Protein AF-A0A132NEX1-F1 (afdb_monomer)

pLDDT: mean 79.62, std 18.4, range [39.19, 95.0]

Secondary structure (DSSP, 8-state):
----HHHHHHHHSSPEEE-TTS-EEEPPHHHHHHTTPPP-HHHHHHHHTT-----TT--------S---S----

Radius of gyration: 23.98 Å; Cα contacts (8 Å, |Δi|>4): 42; chains: 1; bounding box: 42×60×60 Å

Solvent-accessible surface area (backbone atoms only — not comparable to full-atom values): 5024 Å² total; per-residue (Å²): 131,92,75,50,66,66,33,56,55,34,66,69,66,62,52,79,48,71,45,97,89,71,45,81,36,74,56,50,64,68,59,38,46,77,72,73,38,77,71,42,62,63,30,52,52,59,58,53,72,72,59,82,74,79,75,91,68,76,72,72,75,84,72,80,72,89,72,86,69,84,88,81,82,129

Organism: NCBI:txid1469144

Mean predicted aligned error: 12.48 Å

Nearest PDB structures (foldseek):
  8dkr-assembly2_A  TM=8.297E-01  e=7.749E-03  Pseudomonas phage vB_PaeM_E217
  5c10-assembly1_A  TM=8.895E-01  e=4.569E-02  Lederbergvirus Sf6
  6zhh-assembly3_C  TM=3.432E-01  e=3.365E+00  Listeria monocytogenes
  6xh7-assembly1_F  TM=2.756E-01  e=7.631E+00  Escherichia coli

Foldseek 3Di:
DPPCPLLVVLVPQWDWDADPVGDIDTHDQVRCVVVVHHGSVVVVVVVCVPDDDDPPDPPPPPPPDPDPDDDDDD

Structure (mmCIF, N/CA/C/O backbone):
data_AF-A0A132NEX1-F1
#
_entry.id   AF-A0A132NEX1-F1
#
loop_
_atom_site.group_PDB
_atom_site.id
_atom_site.type_symbol
_atom_site.label_atom_id
_atom_site.label_alt_id
_atom_site.label_comp_id
_atom_site.label_asym_id
_atom_site.label_entity_id
_atom_site.label_seq_id
_atom_site.pdbx_PDB_ins_code
_atom_site.Cartn_x
_atom_site.Cartn_y
_atom_site.Cartn_z
_atom_site.occupancy
_atom_site.B_iso_or_equiv
_atom_site.auth_seq_id
_atom_site.auth_comp_id
_atom_site.auth_asym_id
_atom_site.auth_atom_id
_atom_site.pdbx_PDB_model_num
ATOM 1 N N . MET A 1 1 ? 7.108 -2.158 -23.723 1.00 45.56 1 MET A N 1
ATOM 2 C CA . MET A 1 1 ? 7.318 -1.751 -22.318 1.00 45.56 1 MET A CA 1
ATOM 3 C C . MET A 1 1 ? 6.428 -2.633 -21.436 1.00 45.56 1 MET A C 1
ATOM 5 O O . MET A 1 1 ? 5.248 -2.353 -21.282 1.00 45.56 1 MET A O 1
ATOM 9 N N . ARG A 1 2 ? 6.949 -3.777 -20.959 1.00 55.84 2 ARG A N 1
ATOM 10 C CA . ARG A 1 2 ? 6.270 -4.693 -20.015 1.00 55.84 2 ARG A CA 1
ATOM 11 C C . ARG A 1 2 ? 6.284 -4.051 -18.617 1.00 55.84 2 ARG A C 1
ATOM 13 O O . ARG A 1 2 ? 6.970 -4.532 -17.725 1.00 55.84 2 ARG A O 1
ATOM 20 N N . VAL A 1 3 ? 5.669 -2.876 -18.481 1.00 64.56 3 VAL A N 1
ATOM 21 C CA . VAL A 1 3 ? 5.801 -2.026 -17.289 1.00 64.56 3 VAL A CA 1
ATOM 22 C C . VAL A 1 3 ? 4.931 -2.611 -16.184 1.00 64.56 3 VAL A C 1
ATOM 24 O O . VAL A 1 3 ? 3.725 -2.414 -16.151 1.00 64.56 3 VAL A O 1
ATOM 27 N N . ASP A 1 4 ? 5.561 -3.437 -15.359 1.00 81.06 4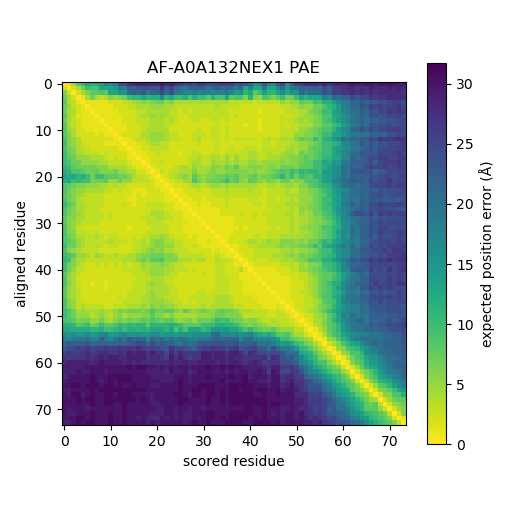 ASP A N 1
ATOM 28 C CA . ASP A 1 4 ? 5.137 -3.853 -14.024 1.00 81.06 4 ASP A CA 1
ATOM 29 C C . ASP A 1 4 ? 3.648 -4.237 -13.852 1.00 81.06 4 ASP A C 1
ATOM 31 O O . ASP A 1 4 ? 2.859 -3.573 -13.176 1.00 81.06 4 ASP A O 1
ATOM 35 N N . HIS A 1 5 ? 3.260 -5.370 -14.453 1.00 88.50 5 HIS A N 1
ATOM 36 C CA . HIS A 1 5 ? 1.918 -5.951 -14.302 1.00 88.50 5 HIS A CA 1
ATOM 37 C C . HIS A 1 5 ? 1.543 -6.192 -12.829 1.00 88.50 5 HIS A C 1
ATOM 39 O O . HIS A 1 5 ? 0.384 -6.034 -12.449 1.00 88.50 5 HIS A O 1
ATOM 45 N N . GLN A 1 6 ? 2.518 -6.556 -11.992 1.00 88.50 6 GLN A N 1
ATOM 46 C CA . GLN A 1 6 ? 2.298 -6.765 -10.562 1.00 88.50 6 GLN A CA 1
ATOM 47 C C . GLN A 1 6 ? 1.921 -5.459 -9.862 1.00 88.50 6 GLN A C 1
ATOM 49 O O . GLN A 1 6 ? 0.947 -5.443 -9.113 1.00 88.50 6 GLN A O 1
ATOM 54 N N . CYS A 1 7 ? 2.621 -4.360 -10.161 1.00 90.50 7 CYS A N 1
ATOM 55 C CA . CYS A 1 7 ? 2.265 -3.036 -9.654 1.00 90.50 7 CYS A CA 1
ATOM 56 C C . CYS A 1 7 ? 0.832 -2.641 -10.053 1.00 90.50 7 CYS A C 1
ATOM 58 O O . CYS A 1 7 ? 0.047 -2.234 -9.201 1.00 90.50 7 CYS A O 1
ATOM 60 N N . LYS A 1 8 ? 0.442 -2.862 -11.318 1.00 91.44 8 LYS A N 1
ATOM 61 C CA . LYS A 1 8 ? -0.927 -2.584 -11.789 1.00 91.44 8 LYS A CA 1
ATOM 62 C C . LYS A 1 8 ? -1.991 -3.341 -10.986 1.00 91.44 8 LYS A C 1
ATOM 64 O O . LYS A 1 8 ? -2.975 -2.738 -10.572 1.00 91.44 8 LYS A O 1
ATOM 69 N N . VAL A 1 9 ? -1.799 -4.643 -10.767 1.00 91.56 9 VAL A N 1
ATOM 70 C CA . VAL A 1 9 ? -2.736 -5.464 -9.979 1.00 91.56 9 VAL A CA 1
ATOM 71 C C . VAL A 1 9 ? -2.790 -4.986 -8.526 1.00 91.56 9 VAL A C 1
ATOM 73 O O . VAL A 1 9 ? -3.865 -4.879 -7.943 1.00 91.56 9 VAL A O 1
ATOM 76 N N . GLN A 1 10 ? -1.640 -4.656 -7.940 1.00 92.62 10 GLN A N 1
ATOM 77 C CA . GLN A 1 10 ? -1.574 -4.180 -6.561 1.00 92.62 10 GLN A CA 1
ATOM 78 C C . GLN A 1 10 ? -2.227 -2.808 -6.369 1.00 92.62 10 GLN A C 1
ATOM 80 O O . GLN A 1 10 ? -2.822 -2.589 -5.322 1.00 92.62 10 GLN A O 1
ATOM 85 N N . LEU A 1 11 ? -2.187 -1.920 -7.367 1.00 91.88 11 LEU A N 1
ATOM 86 C CA . LEU A 1 11 ? -2.875 -0.624 -7.326 1.00 91.88 11 LEU A CA 1
ATOM 87 C C . LEU A 1 11 ? -4.407 -0.753 -7.339 1.00 91.88 11 LEU A C 1
ATOM 89 O O . LEU A 1 11 ? -5.087 0.119 -6.810 1.00 91.88 11 LEU A O 1
ATOM 93 N N . SER A 1 12 ? -4.960 -1.825 -7.917 1.00 92.06 12 SER A N 1
ATOM 94 C CA . SER A 1 12 ? -6.415 -2.045 -7.978 1.00 92.06 12 SER A CA 1
ATOM 95 C C . SER A 1 12 ? -7.013 -2.763 -6.763 1.00 92.06 12 SER A C 1
ATOM 97 O O . SER A 1 12 ? -8.231 -2.835 -6.641 1.00 92.06 12 SER A O 1
ATOM 99 N N . ASN A 1 13 ? -6.181 -3.334 -5.891 1.00 91.56 13 ASN A N 1
ATOM 100 C CA . ASN A 1 13 ? -6.635 -4.195 -4.795 1.00 91.56 13 ASN A CA 1
ATOM 101 C C . ASN A 1 13 ? -7.142 -3.463 -3.529 1.00 91.56 13 ASN A C 1
ATOM 103 O O . ASN A 1 13 ? -8.085 -3.978 -2.916 1.00 91.56 13 ASN A O 1
ATOM 107 N N . PRO A 1 14 ? -6.542 -2.337 -3.085 1.00 93.50 14 PRO A N 1
ATOM 108 C CA . PRO A 1 14 ? -6.983 -1.626 -1.889 1.00 93.50 14 PRO A CA 1
ATOM 109 C C . PRO A 1 14 ? -8.390 -1.060 -2.058 1.00 93.50 14 PRO A C 1
ATOM 111 O O . PRO A 1 14 ? -8.701 -0.424 -3.065 1.00 93.50 14 PRO A O 1
ATOM 114 N N . GLN A 1 15 ? -9.239 -1.257 -1.054 1.00 93.94 15 GLN A N 1
ATOM 115 C CA . GLN A 1 15 ? -10.545 -0.606 -1.017 1.00 93.94 15 GLN A CA 1
ATOM 116 C C . GLN A 1 15 ? -10.432 0.834 -0.508 1.00 93.94 15 GLN A C 1
ATOM 118 O O . GLN A 1 15 ? -9.563 1.170 0.297 1.00 93.94 15 GLN A O 1
ATOM 123 N N . LEU A 1 16 ? -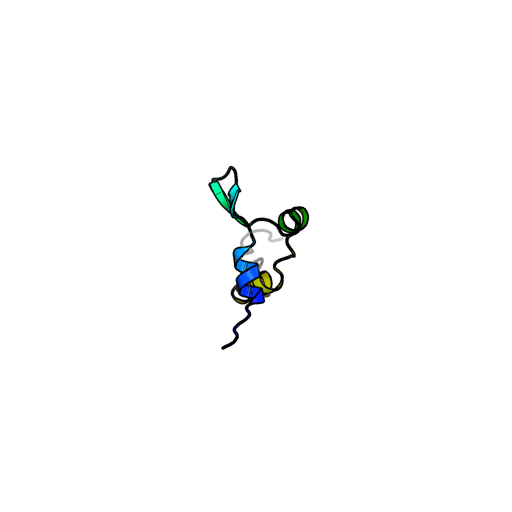11.334 1.692 -0.979 1.00 93.88 16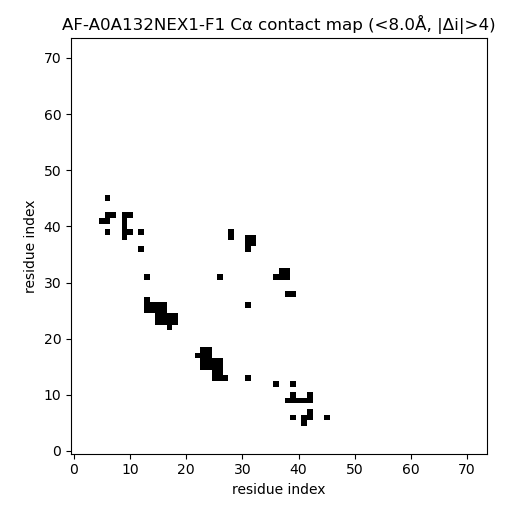 LEU A N 1
ATOM 124 C CA . LEU A 1 16 ? -11.487 3.044 -0.459 1.00 93.88 16 LEU A CA 1
ATOM 125 C C . LEU A 1 16 ? -12.623 3.051 0.560 1.00 93.88 16 LEU A C 1
ATOM 127 O O . LEU A 1 16 ? -13.708 2.533 0.299 1.00 93.88 16 LEU A O 1
ATOM 131 N N . GLY A 1 17 ? -12.356 3.634 1.720 1.00 92.12 17 GLY A N 1
ATOM 132 C CA . GLY A 1 17 ? -13.346 3.911 2.748 1.00 92.12 17 GLY A CA 1
ATOM 133 C C . GLY A 1 17 ? -13.418 5.402 3.039 1.00 92.12 17 GLY A C 1
ATOM 134 O O . GLY A 1 17 ? -12.656 6.199 2.493 1.00 92.12 17 GLY A O 1
ATOM 135 N N . ASN A 1 18 ? -14.309 5.767 3.952 1.00 94.19 18 ASN A N 1
ATOM 136 C CA . ASN A 1 18 ? -14.451 7.135 4.427 1.00 94.19 18 ASN A CA 1
ATOM 137 C C . ASN A 1 18 ? -14.249 7.154 5.942 1.00 94.19 18 ASN A C 1
ATOM 139 O O . ASN A 1 18 ? -14.733 6.268 6.646 1.00 94.19 18 ASN A O 1
ATOM 143 N N . ASN A 1 19 ? -13.554 8.165 6.449 1.00 92.19 19 ASN A N 1
ATOM 144 C CA . ASN A 1 19 ? -13.505 8.446 7.880 1.00 92.19 19 ASN A CA 1
ATOM 145 C C . ASN A 1 19 ? -14.710 9.313 8.288 1.00 92.19 19 ASN A C 1
ATOM 147 O O . ASN A 1 19 ? -15.262 10.042 7.467 1.00 92.19 19 ASN A O 1
ATOM 151 N N . THR A 1 20 ? -15.073 9.303 9.569 1.00 92.00 20 THR A N 1
ATOM 152 C CA . THR A 1 20 ? -16.125 10.137 10.175 1.00 92.00 20 THR A CA 1
ATOM 153 C C . THR A 1 20 ? -15.906 11.635 9.933 1.00 92.00 20 THR A C 1
ATOM 155 O O . THR A 1 20 ? -16.861 12.397 9.851 1.00 92.00 20 THR A O 1
ATOM 158 N N . THR A 1 21 ? -14.656 12.069 9.758 1.00 93.06 21 THR A N 1
ATOM 159 C CA . THR A 1 21 ? -14.298 13.456 9.403 1.00 93.06 21 THR A CA 1
ATOM 160 C C . THR A 1 21 ? -14.514 13.781 7.912 1.00 93.06 21 THR A C 1
ATOM 162 O O . THR A 1 21 ? -14.259 14.900 7.485 1.00 93.06 21 THR A O 1
ATOM 165 N N . GLY A 1 22 ? -14.975 12.822 7.102 1.00 92.44 22 GLY A N 1
ATOM 166 C CA . GLY A 1 22 ? -15.289 13.008 5.680 1.00 92.44 22 GLY A CA 1
ATOM 167 C C . GLY A 1 22 ? -14.116 12.799 4.717 1.00 92.44 22 GLY A C 1
ATOM 168 O O . GLY A 1 22 ? -14.264 13.026 3.521 1.00 92.44 22 GLY A O 1
ATOM 169 N N . TYR A 1 23 ? -12.954 12.357 5.204 1.00 94.81 23 TYR A N 1
ATOM 170 C CA . TYR A 1 23 ? -11.805 12.057 4.347 1.00 94.81 23 TYR A CA 1
ATOM 171 C C . TYR A 1 23 ? -11.906 10.667 3.726 1.00 94.81 23 TYR A C 1
ATOM 173 O O . TYR A 1 23 ? -12.287 9.712 4.406 1.00 94.81 23 TYR A O 1
ATOM 181 N N . VAL A 1 24 ? -11.488 10.551 2.463 1.00 95.00 24 VAL A N 1
ATOM 182 C CA . VAL A 1 24 ? -11.262 9.256 1.815 1.00 95.00 24 VAL A CA 1
ATOM 183 C C . VAL A 1 24 ? -10.010 8.629 2.416 1.00 95.00 24 VAL A C 1
ATOM 185 O O . VAL A 1 24 ? -8.950 9.253 2.469 1.00 95.00 24 VAL A O 1
ATOM 188 N N . VAL A 1 25 ? -10.139 7.392 2.874 1.00 94.19 25 VAL A N 1
ATOM 189 C CA . VAL A 1 25 ? -9.063 6.614 3.480 1.00 94.19 25 VAL A CA 1
ATOM 190 C C . VAL A 1 25 ? -8.816 5.385 2.623 1.00 94.19 25 VAL A C 1
ATOM 192 O O . VAL A 1 25 ? -9.741 4.639 2.302 1.00 94.19 25 VAL A O 1
ATOM 195 N N . VAL A 1 26 ? -7.555 5.175 2.258 1.00 92.94 26 VAL A N 1
ATOM 196 C CA . VAL A 1 26 ? -7.119 3.945 1.596 1.00 92.94 26 VAL A CA 1
ATOM 197 C C . VAL A 1 26 ? -7.021 2.836 2.640 1.00 92.94 26 VAL A C 1
ATOM 199 O O . VAL A 1 26 ? -6.515 3.053 3.742 1.00 92.94 26 VAL A O 1
ATOM 202 N N . GLU A 1 27 ? -7.519 1.652 2.299 1.00 93.88 27 GLU A N 1
ATOM 203 C CA . GLU A 1 27 ? -7.446 0.465 3.144 1.00 93.88 27 GLU A CA 1
ATOM 204 C C . GLU A 1 27 ? -6.018 0.177 3.643 1.00 93.88 27 GLU A C 1
ATOM 206 O O . GLU A 1 27 ? -5.041 0.280 2.902 1.00 93.88 27 GLU A O 1
ATOM 211 N N . SER A 1 28 ? -5.895 -0.226 4.912 1.00 93.31 28 SER A N 1
ATOM 212 C CA . SER A 1 28 ? -4.601 -0.558 5.509 1.00 93.31 28 SER A CA 1
ATOM 213 C C . SER A 1 28 ? -4.090 -1.935 5.075 1.00 93.31 28 SER A C 1
ATOM 215 O O . SER A 1 28 ? -4.858 -2.880 4.877 1.00 93.31 28 SER A O 1
ATOM 217 N N . LYS A 1 29 ? -2.763 -2.097 5.040 1.00 92.12 29 LYS A N 1
ATOM 218 C CA . LYS A 1 29 ? -2.092 -3.376 4.744 1.00 92.12 29 LYS A CA 1
ATOM 219 C C . LYS A 1 29 ? -2.542 -4.518 5.663 1.00 92.12 29 LYS A C 1
ATOM 221 O O . LYS A 1 29 ? -2.672 -5.660 5.224 1.00 92.12 29 LYS A O 1
ATOM 226 N N . GLU A 1 30 ? -2.824 -4.218 6.929 1.00 93.56 30 GLU A N 1
ATOM 227 C CA . GLU A 1 30 ? -3.362 -5.200 7.876 1.00 93.56 30 GLU A CA 1
ATOM 228 C C . GLU A 1 30 ? -4.779 -5.652 7.508 1.00 93.56 30 GLU A C 1
ATOM 230 O O . GLU A 1 30 ? -5.070 -6.847 7.572 1.00 93.56 30 GLU A O 1
ATOM 235 N N . SER A 1 31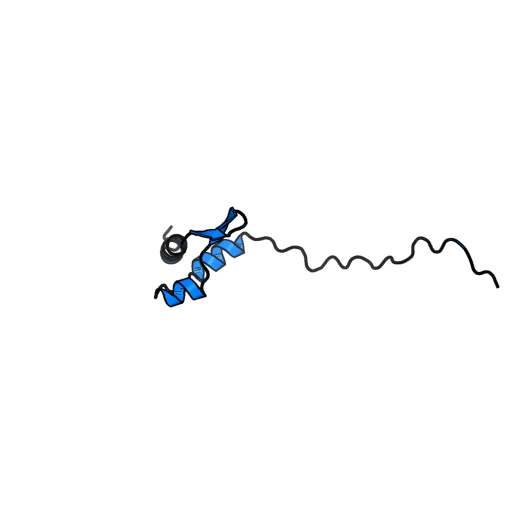 ? -5.651 -4.723 7.100 1.00 93.12 31 SER A N 1
ATOM 236 C CA . SER A 1 31 ? -7.006 -5.041 6.629 1.00 93.12 31 SER A CA 1
ATOM 237 C C . SER A 1 31 ? -6.965 -5.895 5.363 1.00 93.12 31 SER A C 1
ATOM 239 O O . SER A 1 31 ? -7.629 -6.931 5.291 1.00 93.12 31 SER A O 1
ATOM 241 N N . MET A 1 32 ? -6.097 -5.539 4.412 1.00 93.81 32 MET A N 1
ATOM 242 C CA . MET A 1 32 ? -5.889 -6.323 3.192 1.00 93.81 32 MET A CA 1
ATOM 243 C C . MET A 1 32 ? -5.462 -7.759 3.515 1.00 93.81 32 MET A C 1
ATOM 245 O O . MET A 1 32 ? -6.045 -8.715 3.000 1.00 93.81 32 MET A O 1
ATOM 249 N N . LYS A 1 33 ? -4.510 -7.926 4.444 1.00 93.75 33 LYS A N 1
ATOM 250 C CA . LYS A 1 33 ? -4.049 -9.249 4.886 1.00 93.75 33 LYS A CA 1
ATOM 251 C C . LYS A 1 33 ? -5.169 -10.060 5.540 1.00 93.75 33 LYS A C 1
ATOM 253 O O . LYS A 1 33 ? -5.283 -11.252 5.265 1.00 93.75 33 LYS A O 1
ATOM 258 N N . LYS A 1 34 ? -6.020 -9.434 6.363 1.00 94.75 34 LYS A N 1
ATOM 259 C CA . LYS A 1 34 ? -7.195 -10.093 6.971 1.00 94.75 34 LYS A CA 1
ATOM 260 C C . LYS A 1 34 ? -8.186 -10.606 5.920 1.00 94.75 34 LYS A C 1
ATOM 262 O O . LYS A 1 34 ? -8.842 -11.613 6.156 1.00 94.75 34 LYS A O 1
ATOM 267 N N . ARG A 1 35 ? -8.256 -9.961 4.752 1.00 94.25 35 ARG A N 1
ATOM 268 C CA . ARG A 1 35 ? -9.069 -10.389 3.601 1.00 94.25 35 ARG A CA 1
ATOM 269 C C . ARG A 1 35 ? -8.389 -11.425 2.696 1.00 94.25 35 ARG A C 1
ATOM 271 O O . ARG A 1 35 ? -8.966 -11.805 1.684 1.00 94.25 35 ARG A O 1
ATOM 278 N N . GLY A 1 36 ? -7.172 -11.865 3.022 1.00 92.50 36 GLY A N 1
ATOM 279 C CA . GLY A 1 36 ? -6.401 -12.791 2.187 1.00 92.50 36 GLY A CA 1
ATOM 280 C C . GLY A 1 36 ? -5.747 -12.136 0.968 1.00 92.50 36 GLY A C 1
ATOM 281 O O . GLY A 1 36 ? -5.263 -12.835 0.081 1.00 92.50 36 GLY A O 1
ATOM 282 N N . VAL A 1 37 ? -5.709 -10.802 0.913 1.00 91.56 37 VAL A N 1
ATOM 283 C CA . VAL A 1 37 ? -5.026 -10.056 -0.145 1.00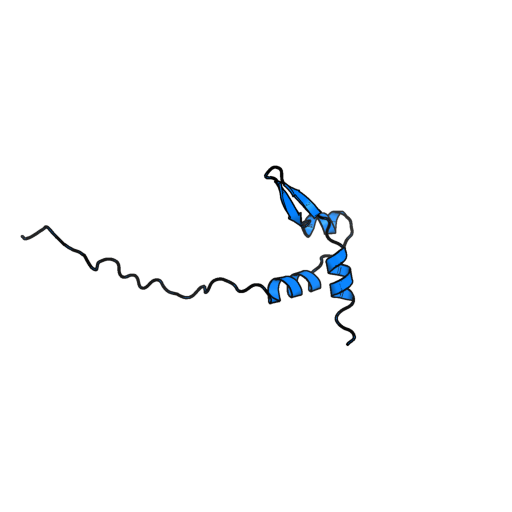 91.56 37 VAL A CA 1
ATOM 284 C C . VAL A 1 37 ? -3.581 -9.809 0.285 1.00 91.56 37 VAL A C 1
ATOM 286 O O . VAL A 1 37 ? -3.318 -9.306 1.378 1.00 91.56 37 VAL A O 1
ATOM 289 N N . SER A 1 38 ? -2.630 -10.174 -0.576 1.00 88.06 38 SER A N 1
ATOM 290 C CA . SER A 1 38 ? -1.207 -9.911 -0.346 1.00 88.06 38 SER A CA 1
ATOM 291 C C . SER A 1 38 ? -0.933 -8.411 -0.238 1.00 88.06 38 SER A C 1
ATOM 293 O O . SER A 1 38 ? -1.578 -7.611 -0.919 1.00 88.06 38 SER A O 1
ATOM 295 N N . SER A 1 39 ? 0.071 -8.035 0.553 1.00 86.25 39 SER A N 1
ATOM 296 C CA . SER A 1 39 ? 0.469 -6.637 0.686 1.00 86.25 39 SER A CA 1
ATOM 297 C C . SER A 1 39 ? 0.890 -6.012 -0.651 1.00 86.25 39 SER A C 1
ATOM 299 O O . SER A 1 39 ? 1.574 -6.664 -1.445 1.00 86.25 39 SER A O 1
ATOM 301 N N . PRO A 1 40 ? 0.504 -4.754 -0.921 1.00 92.62 40 PRO A N 1
ATOM 302 C CA . PRO A 1 40 ? 0.768 -4.084 -2.190 1.00 92.62 40 PRO A CA 1
ATOM 303 C C . PRO A 1 40 ? 2.161 -3.427 -2.222 1.00 92.62 40 PRO A C 1
ATOM 305 O O . PRO A 1 40 ? 2.298 -2.260 -2.573 1.00 92.62 40 PRO A O 1
ATOM 308 N N . ASP A 1 41 ? 3.213 -4.169 -1.865 1.00 92.31 41 ASP A N 1
ATOM 309 C CA . ASP A 1 41 ? 4.552 -3.605 -1.608 1.00 92.31 41 ASP A CA 1
ATOM 310 C C . ASP A 1 41 ? 5.163 -2.895 -2.833 1.00 92.31 41 ASP A C 1
ATOM 312 O O . ASP A 1 41 ? 5.857 -1.885 -2.708 1.00 92.31 41 ASP A O 1
ATOM 316 N N . ARG A 1 42 ? 4.886 -3.396 -4.044 1.00 90.75 42 ARG A N 1
ATOM 317 C CA . ARG A 1 42 ? 5.378 -2.803 -5.296 1.00 90.75 42 ARG A CA 1
ATOM 318 C C . ARG A 1 42 ? 4.646 -1.502 -5.619 1.00 90.75 42 ARG A C 1
ATOM 320 O O . ARG A 1 42 ? 5.272 -0.548 -6.076 1.00 90.75 42 ARG A O 1
ATOM 327 N N . ALA A 1 43 ? 3.338 -1.468 -5.376 1.00 92.12 43 ALA A N 1
ATOM 328 C CA . ALA A 1 43 ? 2.530 -0.267 -5.545 1.00 92.12 43 ALA A CA 1
ATOM 329 C C . ALA A 1 43 ? 2.890 0.805 -4.504 1.00 92.12 43 ALA A C 1
ATOM 331 O O . ALA A 1 43 ? 3.046 1.966 -4.869 1.00 92.12 43 ALA A O 1
ATOM 332 N N . GLU A 1 44 ? 3.106 0.427 -3.240 1.00 91.88 44 GLU A N 1
ATOM 333 C CA . GLU A 1 44 ? 3.566 1.347 -2.188 1.00 91.88 44 GLU A CA 1
ATOM 334 C C . GLU A 1 44 ? 4.910 1.988 -2.550 1.00 91.88 44 GLU A C 1
ATOM 336 O O . GLU A 1 44 ? 5.055 3.207 -2.466 1.00 91.88 44 GLU A O 1
ATOM 341 N N . ALA A 1 45 ? 5.870 1.196 -3.037 1.00 92.19 45 ALA A N 1
ATOM 342 C CA . ALA A 1 45 ? 7.150 1.723 -3.503 1.00 92.19 45 ALA A CA 1
ATOM 343 C C . ALA A 1 45 ? 6.983 2.736 -4.650 1.00 92.19 45 ALA A C 1
ATOM 345 O O . ALA A 1 45 ? 7.648 3.770 -4.661 1.00 92.19 45 ALA A O 1
ATOM 346 N N . ALA A 1 46 ? 6.074 2.469 -5.594 1.00 91.56 46 ALA A N 1
ATOM 347 C CA . ALA A 1 46 ? 5.786 3.387 -6.694 1.00 91.56 46 ALA A CA 1
ATOM 348 C C . ALA A 1 46 ? 5.138 4.700 -6.216 1.00 91.56 46 ALA A C 1
ATOM 350 O O . ALA A 1 46 ? 5.469 5.764 -6.734 1.00 91.56 46 ALA A O 1
ATOM 351 N N . LEU A 1 47 ? 4.254 4.641 -5.215 1.00 89.56 47 LEU A N 1
ATOM 352 C CA . LEU A 1 47 ? 3.632 5.827 -4.618 1.00 89.56 47 LEU A CA 1
ATOM 353 C C . LEU A 1 47 ? 4.653 6.681 -3.857 1.00 89.56 47 LEU A C 1
ATOM 355 O O . LEU A 1 47 ? 4.683 7.901 -4.010 1.00 89.56 47 LEU A O 1
ATOM 359 N N . LEU A 1 48 ? 5.518 6.041 -3.068 1.00 90.25 48 LEU A N 1
ATOM 360 C CA . LEU A 1 48 ? 6.543 6.729 -2.283 1.00 90.25 48 LEU A CA 1
ATOM 361 C C . LEU A 1 48 ? 7.655 7.3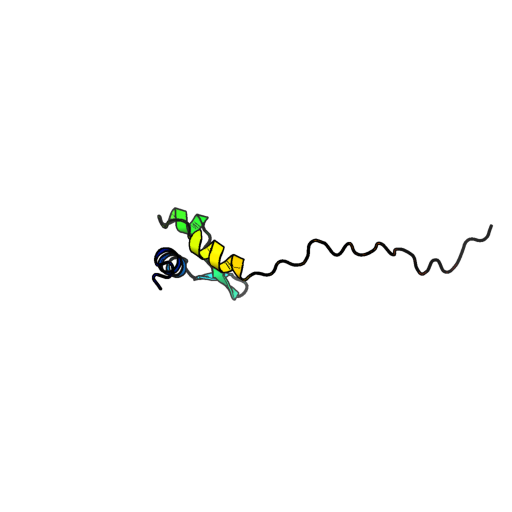23 -3.150 1.00 90.25 48 LEU A C 1
ATOM 363 O O . LEU A 1 48 ? 8.241 8.326 -2.762 1.00 90.25 48 LEU A O 1
ATOM 367 N N . ALA A 1 49 ? 7.924 6.758 -4.329 1.00 91.44 49 ALA A N 1
ATOM 368 C CA . ALA A 1 49 ? 8.938 7.281 -5.245 1.00 91.44 49 ALA A CA 1
ATOM 369 C C . ALA A 1 49 ? 8.654 8.719 -5.719 1.00 91.44 49 ALA A C 1
ATOM 371 O O . ALA A 1 49 ? 9.582 9.435 -6.082 1.00 91.44 49 ALA A O 1
ATOM 372 N N . ILE A 1 50 ? 7.383 9.135 -5.724 1.00 89.62 50 ILE A N 1
ATOM 373 C CA . ILE A 1 50 ? 6.965 10.492 -6.108 1.00 89.62 50 ILE A CA 1
ATOM 374 C C . ILE A 1 50 ? 7.006 11.443 -4.903 1.00 89.62 50 ILE A C 1
ATOM 376 O O . ILE A 1 50 ? 7.056 12.661 -5.068 1.00 89.62 50 ILE A O 1
ATOM 380 N N . TYR A 1 51 ? 6.969 10.908 -3.685 1.00 88.06 51 TYR A N 1
ATOM 381 C CA . TYR A 1 51 ? 6.905 11.722 -2.485 1.00 88.06 51 TYR A CA 1
ATOM 382 C C . TYR A 1 51 ? 8.265 12.354 -2.180 1.00 88.06 51 TYR A C 1
ATOM 384 O O . TYR A 1 51 ? 9.231 11.660 -1.867 1.00 88.06 51 TYR A O 1
ATOM 392 N N . GLU A 1 52 ? 8.325 13.684 -2.223 1.00 86.44 52 GLU A N 1
ATOM 393 C CA . GLU A 1 52 ? 9.486 14.439 -1.763 1.00 86.44 52 GLU A CA 1
ATOM 394 C C . GLU A 1 52 ? 9.384 14.659 -0.244 1.00 86.44 52 GLU A C 1
ATOM 396 O O . GLU A 1 52 ? 8.489 15.376 0.223 1.00 86.44 52 GLU A O 1
ATOM 401 N N . PRO A 1 53 ? 10.269 14.048 0.563 1.00 83.44 53 PRO A N 1
ATOM 402 C CA . PRO A 1 53 ? 10.262 14.275 1.996 1.00 83.44 53 PRO A CA 1
ATOM 403 C C . PRO A 1 53 ? 10.779 15.680 2.307 1.00 83.44 53 PRO A C 1
ATOM 405 O O . PRO A 1 53 ? 11.712 16.178 1.677 1.00 83.44 53 PRO A O 1
ATOM 408 N N . TYR A 1 54 ? 10.227 16.302 3.350 1.00 80.12 54 TYR A N 1
ATOM 409 C CA . TYR A 1 54 ? 10.769 17.561 3.853 1.00 80.12 54 TYR A CA 1
ATOM 410 C C . TYR A 1 54 ? 12.253 17.378 4.223 1.00 80.12 54 TYR A C 1
ATOM 412 O O . TYR A 1 54 ? 12.588 16.389 4.888 1.00 80.12 54 TYR A O 1
ATOM 420 N N . PRO A 1 55 ? 13.156 18.304 3.844 1.00 76.25 55 PRO A N 1
ATOM 421 C CA . PRO A 1 55 ? 14.578 18.150 4.102 1.00 76.25 55 PRO A CA 1
ATOM 422 C C . PRO A 1 55 ? 14.843 18.097 5.608 1.00 76.25 55 PRO A C 1
ATOM 424 O O . PRO A 1 55 ? 14.824 19.110 6.314 1.00 76.25 55 PRO A O 1
ATOM 427 N N . VAL A 1 56 ? 15.150 16.899 6.103 1.00 69.06 56 VAL A N 1
ATOM 428 C CA . VAL A 1 56 ? 15.635 16.637 7.463 1.00 69.06 56 VAL A CA 1
ATOM 429 C C . VAL A 1 56 ? 17.087 17.111 7.589 1.00 69.06 56 VAL A C 1
ATOM 431 O O . VAL A 1 56 ? 18.015 16.328 7.743 1.00 69.06 56 VAL A O 1
ATOM 434 N N . GLY A 1 57 ? 17.321 18.417 7.438 1.00 65.00 57 GLY A N 1
ATOM 435 C CA . GLY A 1 57 ? 18.693 18.911 7.306 1.00 65.00 57 GLY A CA 1
ATOM 436 C C . GLY A 1 57 ? 18.909 20.415 7.260 1.00 65.00 57 GLY A C 1
ATOM 437 O O . GLY A 1 57 ? 20.046 20.843 7.460 1.00 65.00 5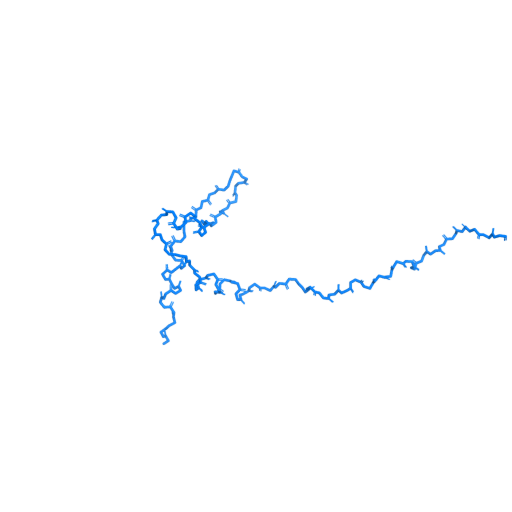7 GLY A O 1
ATOM 438 N N . MET A 1 58 ? 17.877 21.254 7.118 1.00 56.31 58 MET A N 1
ATOM 439 C CA . MET A 1 58 ? 18.056 22.645 7.533 1.00 56.31 58 MET A CA 1
ATOM 440 C C . MET A 1 58 ? 18.083 22.661 9.057 1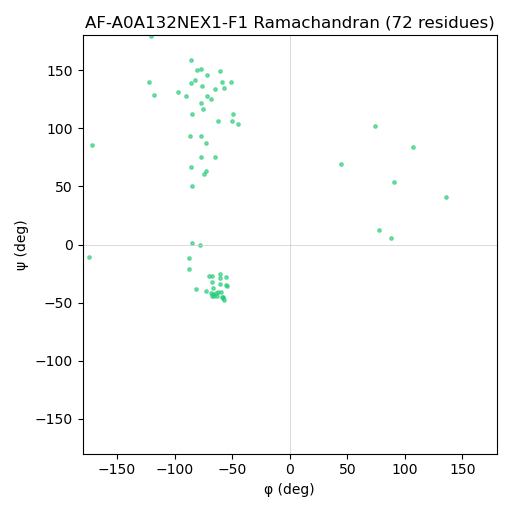.00 56.31 58 MET A C 1
ATOM 442 O O . MET A 1 58 ? 17.062 22.841 9.720 1.00 56.31 58 MET A O 1
ATOM 446 N N . ARG A 1 59 ? 19.284 22.471 9.625 1.00 56.94 59 ARG A N 1
ATOM 447 C CA . ARG A 1 59 ? 19.612 23.012 10.942 1.00 56.94 59 ARG A CA 1
ATOM 448 C C . ARG A 1 59 ? 19.097 24.446 10.911 1.00 56.94 59 ARG A C 1
ATOM 450 O O . ARG A 1 59 ? 19.728 25.296 10.285 1.00 56.94 59 ARG A O 1
ATOM 457 N N . LYS A 1 60 ? 17.953 24.719 11.554 1.00 59.00 60 LYS A N 1
ATOM 458 C CA . LYS A 1 60 ? 17.610 26.079 11.960 1.00 59.00 60 LYS A CA 1
ATOM 459 C C . LYS A 1 60 ? 18.862 26.538 12.682 1.00 59.00 60 LYS A C 1
ATOM 461 O O . LYS A 1 60 ? 19.175 25.985 13.739 1.00 59.00 60 LYS A O 1
ATOM 466 N N . ARG A 1 61 ? 19.651 27.424 12.062 1.00 57.34 61 ARG A N 1
ATOM 467 C CA . ARG A 1 61 ? 20.754 28.078 12.757 1.00 57.34 61 ARG A CA 1
ATOM 468 C C . ARG A 1 61 ? 20.102 28.581 14.030 1.00 57.34 61 ARG A C 1
ATOM 470 O O . ARG A 1 61 ? 19.168 29.376 13.959 1.00 57.34 61 ARG A O 1
ATOM 477 N N . ARG A 1 62 ? 20.490 28.005 15.166 1.00 54.94 62 ARG A N 1
ATOM 478 C CA . ARG A 1 62 ? 20.099 28.478 16.486 1.00 54.94 62 ARG A CA 1
ATOM 479 C C . ARG A 1 62 ? 20.739 29.856 16.632 1.00 54.94 62 ARG A C 1
ATOM 481 O O . ARG A 1 62 ? 21.766 29.997 17.269 1.00 54.94 62 ARG A O 1
ATOM 488 N N . GLY A 1 63 ? 20.168 30.849 15.963 1.00 53.53 63 GLY A N 1
ATOM 489 C CA . GLY A 1 63 ? 20.307 32.252 16.291 1.00 53.53 63 GLY A CA 1
ATOM 490 C C . GLY A 1 63 ? 19.239 32.543 17.325 1.00 53.53 63 GLY A C 1
ATOM 491 O O . GLY A 1 63 ? 18.251 33.206 17.032 1.00 53.53 63 GLY A O 1
ATOM 492 N N . LEU A 1 64 ? 19.389 31.956 18.511 1.00 60.44 64 LEU A N 1
ATOM 493 C CA . LEU A 1 64 ? 18.766 32.544 19.679 1.00 60.44 64 LEU A CA 1
ATOM 494 C C . LEU A 1 64 ? 19.674 33.732 20.028 1.00 60.44 64 LEU A C 1
ATOM 496 O O . LEU A 1 64 ? 20.859 33.522 20.270 1.00 60.44 64 LEU A O 1
ATOM 500 N N . LEU A 1 65 ? 19.103 34.940 20.054 1.00 56.38 65 LEU A N 1
ATOM 501 C CA . LEU A 1 65 ? 19.682 36.185 20.588 1.00 56.38 65 LEU A CA 1
ATOM 502 C C . LEU A 1 65 ? 20.485 37.086 19.619 1.00 56.38 65 LEU A C 1
ATOM 504 O O . LEU A 1 65 ? 21.574 37.551 19.939 1.00 56.38 65 LEU A O 1
ATOM 508 N N . ALA A 1 66 ? 19.888 37.463 18.484 1.00 53.06 66 ALA A N 1
ATOM 509 C CA . ALA A 1 66 ? 20.005 38.849 18.014 1.00 53.06 66 ALA A CA 1
ATOM 510 C C . ALA A 1 66 ? 18.880 39.641 18.700 1.00 53.06 66 ALA A C 1
ATOM 512 O O . ALA A 1 66 ? 17.736 39.594 18.257 1.00 53.06 66 ALA A O 1
ATOM 513 N N . GLY A 1 67 ? 19.183 40.261 19.843 1.00 40.66 67 GLY A N 1
ATOM 514 C CA . GLY A 1 67 ? 18.198 41.001 20.638 1.00 40.66 67 GLY A CA 1
ATOM 515 C C . GLY A 1 67 ? 18.260 40.742 22.142 1.00 40.66 67 GLY A C 1
ATOM 516 O O . GLY A 1 67 ? 17.217 40.648 22.776 1.00 40.66 67 GLY A O 1
ATOM 517 N N . CYS A 1 68 ? 19.455 40.639 22.735 1.00 39.19 68 CYS A N 1
ATOM 518 C CA . CYS A 1 68 ? 19.609 40.997 24.147 1.00 39.19 68 CYS A CA 1
ATOM 519 C C . CYS A 1 68 ? 19.643 42.531 24.209 1.00 39.19 68 CYS A C 1
ATOM 521 O O . CYS A 1 68 ? 20.701 43.152 24.259 1.00 39.19 68 CYS A O 1
ATOM 523 N N . ALA A 1 69 ? 18.470 43.142 24.052 1.00 44.75 69 ALA A N 1
ATOM 524 C CA . ALA A 1 69 ? 18.239 44.499 24.498 1.00 44.75 69 ALA A CA 1
ATOM 525 C C . ALA A 1 69 ? 17.830 44.436 25.971 1.00 44.75 69 ALA A C 1
ATOM 527 O O . ALA A 1 69 ? 16.996 43.618 26.348 1.00 44.75 69 ALA A O 1
ATOM 528 N N . ALA A 1 70 ? 18.379 45.380 26.730 1.00 52.41 70 ALA A N 1
ATOM 529 C CA . ALA A 1 70 ? 17.861 45.887 27.992 1.00 52.41 70 ALA A CA 1
ATOM 530 C C . ALA A 1 70 ? 17.985 44.985 29.235 1.00 52.41 70 ALA A C 1
ATOM 532 O O . ALA A 1 70 ? 17.138 44.150 29.528 1.00 52.41 70 ALA A O 1
ATOM 533 N N . GLY A 1 71 ? 18.980 45.335 30.056 1.00 45.03 71 GLY A N 1
ATOM 534 C CA . GLY A 1 71 ? 18.818 45.336 31.508 1.00 45.03 71 GLY A CA 1
ATOM 535 C C . GLY A 1 71 ? 19.529 44.214 32.249 1.00 45.03 71 GLY A C 1
ATOM 536 O O . GLY A 1 71 ? 18.900 43.233 32.612 1.00 45.03 71 GLY A O 1
ATOM 537 N N . LEU A 1 72 ? 20.817 44.406 32.531 1.00 44.59 72 LEU A N 1
ATOM 538 C CA . LEU A 1 72 ? 21.354 44.364 33.897 1.00 44.59 72 LEU A CA 1
ATOM 539 C C . LEU A 1 72 ? 22.815 44.841 33.835 1.00 44.59 72 LEU A C 1
ATOM 541 O O . LEU A 1 72 ? 23.748 44.062 33.657 1.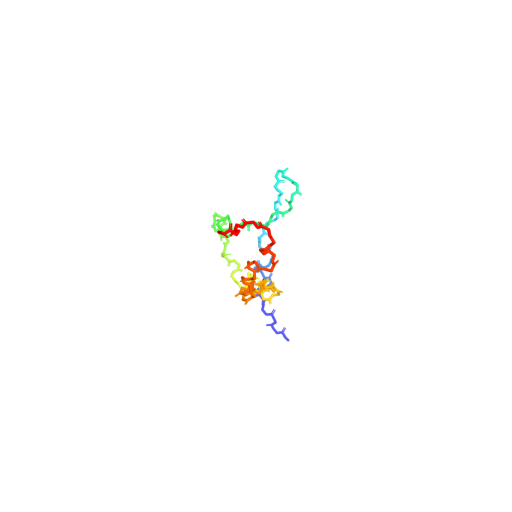00 44.59 72 LEU A O 1
ATOM 545 N N . LEU A 1 73 ? 22.984 46.162 33.902 1.00 44.22 73 LEU A N 1
ATOM 546 C CA . LEU A 1 73 ? 24.235 46.756 34.358 1.00 44.22 73 LEU A CA 1
ATOM 547 C C . LEU A 1 73 ? 24.353 46.447 35.854 1.00 44.22 73 LEU A C 1
ATOM 549 O O . LEU A 1 73 ? 23.419 46.717 36.613 1.00 44.22 73 LEU A O 1
ATOM 553 N N . ALA A 1 74 ? 25.477 45.832 36.211 1.00 39.53 74 ALA A N 1
ATOM 554 C CA . ALA A 1 74 ? 26.101 46.001 37.516 1.00 39.53 74 ALA A CA 1
ATOM 555 C C . ALA A 1 74 ? 26.551 47.458 37.703 1.00 39.53 74 ALA A C 1
ATOM 557 O O . ALA A 1 74 ? 26.804 48.127 36.671 1.00 39.53 74 ALA A O 1
#

Sequence (74 aa):
MRVDHQCKVQLSNPQLGNNTTGYVVVESKESMKKRGVSSPDRAEAALLAIYEPYPVGMRKRRGLLAGCAAGLLA